Protein AF-A0A4Y8CX91-F1 (afdb_monomer_lite)

Sequence (106 aa):
MASKSNPNVPQKKRKIANRAKTQRKNAINKITKNPRGTRASTVLHPTSGPLAPLSGKKARKVQKAQNCARQRALEQAMKEGDVNMTEAAETILKAVNEEMEVDRVA

Radius of gyration: 35.28 Å; chains: 1; bounding box: 80×20×97 Å

Foldseek 3Di:
DPPPPDPPDDDPVVVVVVVVVVVVVCVVVVPDPDQPPPPPDPDDDPPVGNPDDDDPVVVVVVVVVVVVVVVVVVVVVVVVVPPPPCVVVVVVVVVVVVVVVVVVVD

pLDDT: mean 72.18, std 15.15, range [43.56, 97.31]

Secondary structure (DSSP, 8-state):
------TTSPPHHHHHHHHHHHHHHHHHTT--SS-TT-S--SS---TT-TTSPPPHHHHHHHHHHHHHHHHHHHHHHHHHH---THHHHHHHHHHHHHHHHHTT--

Structure (mmCIF, N/CA/C/O backbone):
data_AF-A0A4Y8CX91-F1
#
_entry.id   AF-A0A4Y8CX91-F1
#
loop_
_atom_site.group_PDB
_atom_site.id
_atom_site.type_symbol
_atom_site.label_atom_id
_atom_site.label_alt_id
_atom_site.label_comp_id
_atom_site.label_asym_id
_atom_site.label_entity_id
_atom_site.label_seq_id
_atom_site.pdbx_PDB_ins_code
_atom_site.Cartn_x
_atom_site.Cartn_y
_atom_site.Cartn_z
_atom_site.occupancy
_atom_site.B_iso_or_equiv
_atom_site.auth_seq_id
_atom_site.auth_comp_id
_atom_site.auth_asym_id
_atom_site.auth_atom_id
_atom_site.pdbx_PDB_model_num
ATOM 1 N N . MET A 1 1 ? -49.644 0.771 23.846 1.00 50.50 1 MET A N 1
ATOM 2 C CA . MET A 1 1 ? -48.305 0.418 24.380 1.00 50.50 1 MET A CA 1
ATOM 3 C C . MET A 1 1 ? -47.605 -0.479 23.373 1.00 50.50 1 MET A C 1
ATOM 5 O O . MET A 1 1 ? -48.145 -1.530 23.068 1.00 50.50 1 MET A O 1
ATOM 9 N N . ALA A 1 2 ? -46.449 -0.085 22.829 1.00 53.16 2 ALA A N 1
ATOM 10 C CA . ALA A 1 2 ? -45.662 -1.003 22.002 1.00 53.16 2 ALA A CA 1
ATOM 11 C C . ALA A 1 2 ? -45.217 -2.185 22.877 1.00 53.16 2 ALA A C 1
ATOM 13 O O . ALA A 1 2 ? -44.628 -1.961 23.940 1.00 53.16 2 ALA A O 1
ATOM 14 N N . SER A 1 3 ? -45.529 -3.415 22.463 1.00 57.53 3 SER A N 1
ATOM 15 C CA . SER A 1 3 ? -45.089 -4.625 23.154 1.00 57.53 3 SER A CA 1
ATOM 16 C C . SER A 1 3 ? -43.564 -4.584 23.257 1.00 57.53 3 SER A C 1
ATOM 18 O O . SER A 1 3 ? -42.836 -4.555 22.262 1.00 57.53 3 SER A O 1
ATOM 20 N N . LYS A 1 4 ? -43.051 -4.465 24.485 1.00 62.62 4 LYS A N 1
ATOM 21 C CA . LYS A 1 4 ? -41.609 -4.476 24.724 1.00 62.62 4 LYS A CA 1
ATOM 22 C C . LYS A 1 4 ? -41.139 -5.893 24.413 1.00 62.62 4 LYS A C 1
ATOM 24 O O . LYS A 1 4 ? -41.340 -6.793 25.219 1.00 62.62 4 LYS A O 1
ATOM 29 N N . SER A 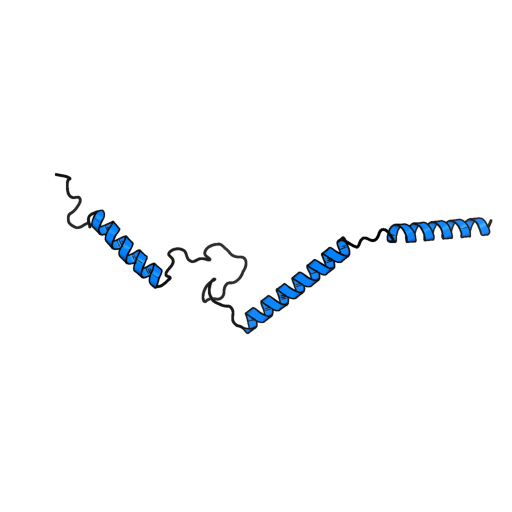1 5 ? -40.553 -6.092 23.231 1.00 67.75 5 SER A N 1
ATOM 30 C CA . SER A 1 5 ? -39.832 -7.322 22.897 1.00 67.75 5 SER A CA 1
ATOM 31 C C . SER A 1 5 ? -38.926 -7.703 24.068 1.00 67.75 5 SER A C 1
ATOM 33 O O . SER A 1 5 ? -38.258 -6.804 24.579 1.00 67.75 5 SER A O 1
ATOM 35 N N . ASN A 1 6 ? -38.926 -8.986 24.446 1.00 70.50 6 ASN A N 1
ATOM 36 C CA . ASN A 1 6 ? -38.095 -9.650 25.459 1.00 70.50 6 ASN A CA 1
ATOM 37 C C . ASN A 1 6 ? -37.319 -8.702 26.414 1.00 70.50 6 ASN A C 1
ATOM 39 O O . ASN A 1 6 ? -36.329 -8.101 25.981 1.00 70.50 6 ASN A O 1
ATOM 43 N N . PRO A 1 7 ? -37.678 -8.620 27.712 1.00 72.25 7 PRO A N 1
ATOM 44 C CA . PRO A 1 7 ? -37.017 -7.731 28.675 1.00 72.25 7 PRO A CA 1
ATOM 45 C C . PRO A 1 7 ? -35.505 -7.981 28.819 1.00 72.25 7 PRO A C 1
ATOM 47 O O . PRO A 1 7 ? -34.778 -7.081 29.239 1.00 72.25 7 PRO A O 1
ATOM 50 N N . ASN A 1 8 ? -35.015 -9.153 28.403 1.00 78.56 8 ASN A N 1
ATOM 51 C CA . ASN A 1 8 ? -33.595 -9.506 28.420 1.00 78.56 8 ASN A CA 1
ATOM 52 C C . ASN A 1 8 ? -32.801 -8.931 27.233 1.00 78.56 8 ASN A C 1
ATOM 54 O O . ASN A 1 8 ? -31.570 -8.957 27.240 1.00 78.56 8 ASN A O 1
ATOM 58 N N . VAL A 1 9 ? -33.465 -8.397 26.200 1.00 76.44 9 VAL A N 1
ATOM 59 C CA . VAL A 1 9 ? -32.797 -7.837 25.019 1.00 76.44 9 VAL A CA 1
ATOM 60 C C . VAL A 1 9 ? -32.774 -6.309 25.106 1.00 76.44 9 VAL A C 1
ATOM 62 O O . VAL A 1 9 ? -33.821 -5.668 25.219 1.00 76.44 9 VAL A O 1
ATOM 65 N N . PRO A 1 10 ? -31.597 -5.667 24.983 1.00 79.81 10 PRO A N 1
ATOM 66 C CA . PRO A 1 10 ? -31.509 -4.215 24.982 1.00 79.81 10 PRO A CA 1
ATOM 67 C C . PRO A 1 10 ? -32.369 -3.592 23.880 1.00 79.81 10 PRO A C 1
ATOM 69 O O . PRO A 1 10 ? -32.298 -3.990 22.713 1.00 79.81 10 PRO A O 1
ATOM 72 N N . GLN A 1 11 ? -33.114 -2.546 24.236 1.00 82.94 11 GLN A N 1
ATOM 73 C CA . GLN A 1 11 ? -33.903 -1.762 23.286 1.00 82.94 11 GLN A CA 1
ATOM 74 C C . GLN A 1 11 ? -33.033 -1.199 22.147 1.00 82.94 11 GLN A C 1
ATOM 76 O O . GLN A 1 11 ? -31.852 -0.895 22.340 1.00 82.94 11 GLN A O 1
ATOM 81 N N . LYS A 1 12 ? -33.632 -0.972 20.967 1.00 82.69 12 LYS A N 1
ATOM 82 C CA . LYS A 1 12 ? -32.946 -0.444 19.766 1.00 82.69 12 LYS A CA 1
ATOM 83 C C . LYS A 1 12 ? -32.119 0.817 20.057 1.00 82.69 12 LYS A C 1
ATOM 85 O O . LYS A 1 12 ? -30.968 0.899 19.635 1.00 82.69 12 LYS A O 1
ATOM 90 N N . LYS A 1 13 ? -32.654 1.749 20.857 1.00 84.12 13 LYS A N 1
ATOM 91 C CA . LYS A 1 13 ? -31.949 2.972 21.294 1.00 84.12 13 LYS A CA 1
ATOM 92 C C . LYS A 1 13 ? -30.649 2.654 22.051 1.00 84.12 13 LYS A C 1
ATOM 94 O O . LYS A 1 13 ? -29.601 3.226 21.760 1.00 84.12 13 LYS A O 1
ATOM 99 N N . ARG A 1 14 ? -30.689 1.673 22.961 1.00 83.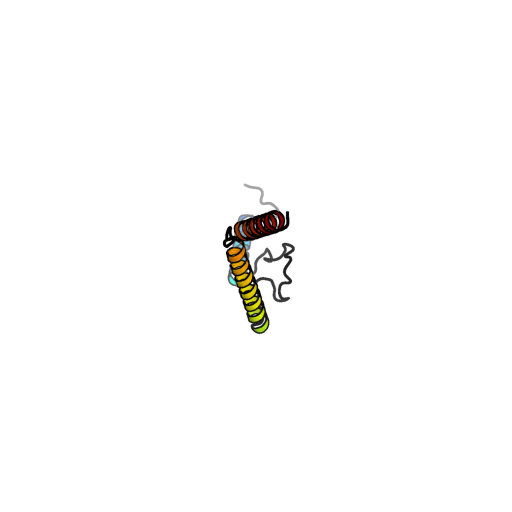31 14 ARG A N 1
ATOM 100 C CA . ARG A 1 14 ? -29.529 1.216 23.746 1.00 83.31 1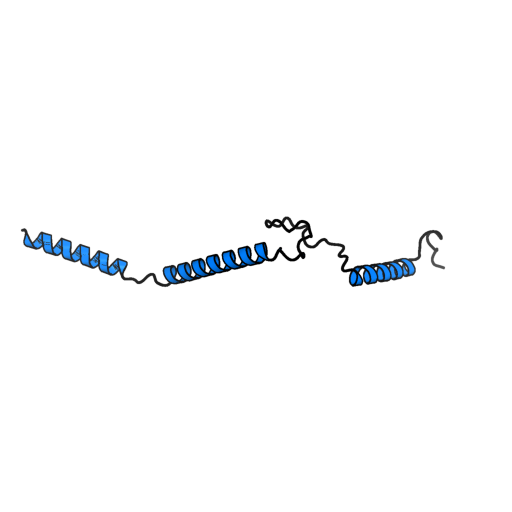4 ARG A CA 1
ATOM 101 C C . ARG A 1 14 ? -28.499 0.498 22.866 1.00 83.31 14 ARG A C 1
ATOM 103 O O . ARG A 1 14 ? -27.303 0.729 23.026 1.00 83.31 14 ARG A O 1
ATOM 110 N N . LYS A 1 15 ? -28.944 -0.295 21.880 1.00 84.19 15 LYS A N 1
ATOM 111 C CA . LYS A 1 15 ? -28.057 -0.917 20.875 1.00 84.19 15 LYS A CA 1
ATOM 112 C C . LYS A 1 15 ? -27.312 0.130 20.038 1.00 84.19 15 LYS A C 1
ATOM 114 O O . LYS A 1 15 ? -26.106 -0.005 19.846 1.00 84.19 15 LYS A O 1
ATOM 119 N N . ILE A 1 16 ? -27.995 1.187 19.588 1.00 86.56 16 ILE A N 1
ATOM 120 C CA . ILE A 1 16 ? -27.382 2.284 18.815 1.00 86.56 16 ILE A CA 1
ATOM 121 C C . ILE A 1 16 ? -26.340 3.033 19.659 1.00 86.56 16 ILE A C 1
ATOM 123 O O . ILE A 1 16 ? -25.210 3.215 19.208 1.00 86.56 16 ILE A O 1
ATOM 127 N N . ALA A 1 17 ? -26.678 3.399 20.900 1.00 84.75 17 ALA A N 1
ATOM 128 C CA . ALA A 1 17 ? -25.753 4.086 21.804 1.00 84.75 17 ALA A CA 1
ATOM 129 C C . ALA A 1 17 ? -24.497 3.247 22.102 1.00 84.75 17 ALA A C 1
ATOM 131 O O . ALA A 1 17 ? -23.376 3.757 22.056 1.00 84.75 17 ALA A O 1
ATOM 132 N N . ASN A 1 18 ? -24.665 1.943 22.346 1.00 87.25 18 ASN A N 1
ATOM 133 C CA . ASN A 1 18 ? -23.542 1.026 22.545 1.00 87.25 18 ASN A CA 1
ATOM 134 C C . ASN A 1 18 ? -22.670 0.920 21.288 1.00 87.25 18 ASN A C 1
ATOM 136 O O . ASN A 1 18 ? -21.448 1.009 21.394 1.00 87.25 18 ASN A O 1
ATOM 140 N N . ARG A 1 19 ? -23.287 0.824 20.100 1.00 87.56 19 ARG A N 1
ATOM 141 C CA . ARG A 1 19 ? -22.572 0.795 18.815 1.00 87.56 19 ARG A CA 1
ATOM 142 C C . ARG A 1 19 ? -21.704 2.041 18.625 1.00 87.56 19 ARG A C 1
ATOM 144 O O . ARG A 1 19 ? -20.527 1.902 18.296 1.00 87.56 19 ARG A O 1
ATOM 151 N N . ALA A 1 20 ? -22.245 3.230 18.892 1.00 85.00 20 ALA A N 1
ATOM 152 C CA . ALA A 1 20 ? -21.512 4.492 18.785 1.00 85.00 20 ALA A CA 1
ATOM 153 C C . ALA A 1 20 ? -20.312 4.556 19.751 1.00 85.00 20 ALA A C 1
ATOM 155 O O . ALA A 1 20 ? -19.219 4.965 19.355 1.00 85.00 20 ALA A O 1
ATOM 156 N N . LYS A 1 21 ? -20.473 4.081 20.997 1.00 88.50 21 LYS A N 1
ATOM 157 C CA . LYS A 1 21 ? -19.370 3.990 21.973 1.00 88.50 21 LYS A CA 1
ATOM 158 C C . LYS A 1 21 ? -18.249 3.068 21.486 1.00 88.50 21 LYS A C 1
ATOM 160 O O . LYS A 1 21 ? -17.083 3.452 21.536 1.00 88.50 21 LYS A O 1
ATOM 165 N N . THR A 1 22 ? -18.586 1.881 20.978 1.00 86.62 22 THR A N 1
ATOM 166 C CA . THR A 1 22 ? -17.590 0.964 20.398 1.00 86.62 22 THR A CA 1
ATOM 167 C C . THR A 1 22 ? -16.916 1.539 19.155 1.00 86.62 22 THR A C 1
ATOM 169 O O . THR A 1 22 ? -15.708 1.400 19.009 1.00 86.62 22 THR A O 1
ATOM 172 N N . GLN A 1 23 ? -17.655 2.236 18.285 1.00 84.19 23 GLN A N 1
ATOM 173 C CA . GLN A 1 23 ? -17.080 2.884 17.104 1.00 84.19 23 GLN A CA 1
ATOM 174 C C . GLN A 1 23 ? -16.086 3.987 17.481 1.00 84.19 23 GLN A C 1
ATOM 176 O O . GLN A 1 23 ? -15.003 4.026 16.907 1.00 84.19 23 GLN A O 1
ATOM 181 N N . ARG A 1 24 ? -16.395 4.824 18.485 1.00 82.88 24 ARG A N 1
ATOM 182 C CA . ARG A 1 24 ? -15.453 5.835 18.998 1.00 82.88 24 ARG A CA 1
ATOM 183 C C . ARG A 1 24 ? -14.177 5.209 19.558 1.00 82.88 24 ARG A C 1
ATOM 185 O O . ARG A 1 24 ? -13.092 5.642 19.189 1.00 82.88 24 ARG A O 1
ATOM 192 N N . LYS A 1 25 ? -14.293 4.173 20.400 1.00 85.62 25 LYS A N 1
ATOM 193 C CA . LYS A 1 25 ? -13.123 3.460 20.948 1.00 85.62 25 LYS A CA 1
ATOM 194 C C . LYS A 1 25 ? -12.251 2.870 19.839 1.00 85.62 25 LYS A C 1
ATOM 196 O O . LYS A 1 25 ? -11.038 3.038 19.854 1.00 85.62 25 LYS A O 1
ATOM 201 N N . ASN A 1 26 ? -12.876 2.242 18.846 1.00 80.56 26 ASN A N 1
ATOM 202 C CA . ASN A 1 26 ? -12.164 1.668 17.709 1.00 80.56 26 ASN A CA 1
ATOM 203 C C . ASN A 1 26 ? -11.486 2.741 16.847 1.00 80.56 26 ASN A C 1
ATOM 205 O O . ASN A 1 26 ? -10.366 2.524 16.404 1.00 80.56 26 ASN A O 1
ATOM 209 N N . ALA A 1 27 ? -12.120 3.900 16.643 1.00 76.62 27 ALA A N 1
ATOM 210 C CA . ALA A 1 27 ? -11.531 5.012 15.898 1.00 76.62 27 ALA A CA 1
ATOM 211 C C . ALA A 1 27 ? -10.300 5.602 16.609 1.00 76.62 27 ALA A C 1
ATOM 213 O O . ALA A 1 27 ? -9.267 5.784 15.969 1.00 76.62 27 ALA A O 1
ATOM 214 N N . ILE A 1 28 ? -10.383 5.825 17.928 1.00 82.19 28 ILE A N 1
ATOM 215 C CA . ILE A 1 28 ? -9.256 6.297 18.756 1.00 82.19 28 ILE A CA 1
ATOM 216 C C . ILE A 1 28 ? -8.091 5.301 18.689 1.00 82.19 28 ILE A C 1
ATOM 218 O O . ILE A 1 28 ? -6.951 5.687 18.444 1.00 82.19 28 ILE A O 1
ATOM 222 N N . ASN A 1 29 ? -8.393 4.008 18.814 1.00 77.88 29 ASN A N 1
ATOM 223 C CA . ASN A 1 29 ? -7.394 2.938 18.787 1.00 77.88 29 ASN A CA 1
ATOM 224 C C . ASN A 1 29 ? -6.972 2.527 17.364 1.00 77.88 29 ASN A C 1
ATOM 226 O O . ASN A 1 29 ? -6.212 1.575 17.208 1.00 77.88 29 ASN A O 1
ATOM 230 N N . LYS A 1 30 ? -7.479 3.201 16.320 1.00 74.00 30 LYS A N 1
ATOM 231 C CA . LYS A 1 30 ? -7.238 2.883 14.898 1.00 74.00 30 LYS A CA 1
ATOM 232 C C . LYS A 1 30 ? -7.557 1.422 14.518 1.00 74.00 30 LYS A C 1
ATOM 234 O O . LYS A 1 30 ? -6.995 0.884 13.568 1.00 74.00 30 LYS A O 1
ATOM 239 N N . ILE A 1 31 ? -8.490 0.785 15.226 1.00 68.31 31 ILE A N 1
ATOM 240 C CA . ILE A 1 31 ? -8.951 -0.588 14.984 1.00 68.31 31 ILE A CA 1
ATOM 241 C C . ILE A 1 31 ? -9.993 -0.555 13.857 1.00 68.31 31 ILE A C 1
ATOM 243 O O . ILE A 1 31 ? -11.142 -0.154 14.061 1.00 68.31 31 ILE A O 1
ATOM 247 N N . THR A 1 32 ? -9.612 -0.970 12.648 1.00 69.44 32 THR A N 1
ATOM 248 C CA . THR A 1 32 ? -10.505 -1.003 11.479 1.00 69.44 32 THR A CA 1
ATOM 249 C C . THR A 1 32 ? -11.149 -2.383 11.322 1.00 69.44 32 THR A C 1
ATOM 251 O O . THR A 1 32 ? -10.460 -3.396 11.321 1.00 69.44 32 THR A O 1
ATOM 254 N N . LYS A 1 33 ? -12.482 -2.450 11.152 1.00 65.44 33 LYS A N 1
ATOM 255 C CA . LYS A 1 33 ? -13.196 -3.727 10.911 1.00 65.44 33 LYS A CA 1
ATOM 256 C C . LYS A 1 33 ? -12.836 -4.402 9.586 1.00 65.44 33 LYS A C 1
ATOM 258 O O . LYS A 1 33 ? -12.961 -5.615 9.483 1.00 65.44 33 LYS A O 1
ATOM 263 N N . ASN A 1 34 ? -12.370 -3.628 8.611 1.00 50.72 34 ASN A N 1
ATOM 264 C CA . ASN A 1 34 ? -11.715 -4.172 7.434 1.00 50.72 34 ASN A CA 1
ATOM 265 C C . ASN A 1 34 ? -10.212 -4.095 7.692 1.00 50.72 34 ASN A C 1
ATOM 267 O O . ASN A 1 34 ? -9.703 -2.977 7.841 1.00 50.72 34 ASN A O 1
ATOM 271 N N . PRO A 1 35 ? -9.478 -5.215 7.726 1.00 53.75 35 PRO A N 1
ATOM 272 C CA . PRO A 1 35 ? -8.055 -5.143 7.469 1.00 53.75 35 PRO A CA 1
ATOM 273 C C . PRO A 1 35 ? -7.933 -4.553 6.063 1.00 53.75 35 PRO A C 1
ATOM 275 O O . PRO A 1 35 ? -8.361 -5.165 5.083 1.00 53.75 35 PRO A O 1
ATOM 278 N N . ARG A 1 36 ? -7.406 -3.331 5.929 1.00 49.12 36 ARG A N 1
ATOM 279 C CA . ARG A 1 36 ? -6.864 -2.918 4.627 1.00 49.12 36 ARG A CA 1
ATOM 280 C C . ARG A 1 36 ? -5.864 -4.021 4.265 1.00 49.12 36 ARG A C 1
ATOM 282 O O . ARG A 1 36 ? -5.032 -4.296 5.112 1.00 49.12 36 ARG A O 1
ATOM 289 N N . GLY A 1 37 ? -6.007 -4.708 3.127 1.00 51.69 37 GLY A N 1
ATOM 290 C CA . GLY A 1 37 ? -5.141 -5.843 2.748 1.00 51.69 37 GLY A CA 1
ATOM 291 C C . GLY A 1 37 ? -5.788 -7.232 2.621 1.00 51.69 37 GLY A C 1
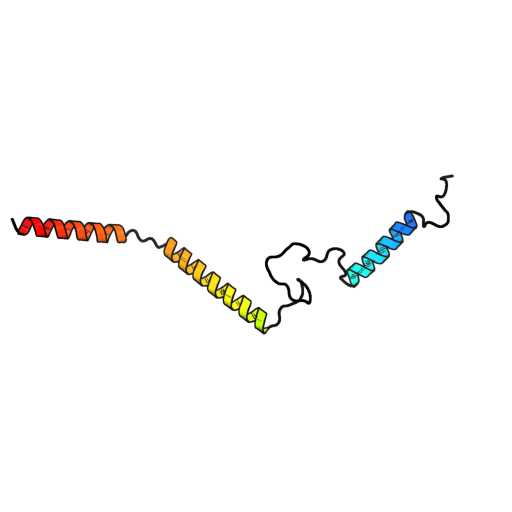ATOM 292 O O . GLY A 1 37 ? -5.070 -8.177 2.332 1.00 51.69 37 GLY A O 1
ATOM 293 N N . THR A 1 38 ? -7.109 -7.396 2.777 1.00 48.31 38 THR A N 1
ATOM 294 C CA . THR A 1 38 ? -7.792 -8.672 2.434 1.00 48.31 38 THR A CA 1
ATOM 295 C C . THR A 1 38 ? -8.008 -8.880 0.933 1.00 48.31 38 THR A C 1
ATOM 297 O O . THR A 1 38 ? -8.447 -9.947 0.513 1.00 48.31 38 THR A O 1
ATOM 300 N N . ARG A 1 39 ? -7.698 -7.880 0.099 1.00 50.62 39 ARG A N 1
ATOM 301 C CA . ARG A 1 39 ? -7.560 -8.090 -1.344 1.00 50.62 39 ARG A CA 1
ATOM 302 C C . ARG A 1 39 ? -6.248 -8.832 -1.559 1.00 50.62 39 ARG A C 1
ATOM 304 O O . ARG A 1 39 ? -5.233 -8.356 -1.061 1.00 50.62 39 ARG A O 1
ATOM 311 N N . ALA A 1 40 ? -6.276 -9.937 -2.305 1.00 52.53 40 ALA A N 1
ATOM 312 C CA . ALA A 1 40 ? -5.074 -10.601 -2.797 1.00 52.53 40 ALA A CA 1
ATOM 313 C C . ALA A 1 40 ? -4.206 -9.560 -3.520 1.00 52.53 40 ALA A C 1
ATOM 315 O O . ALA A 1 40 ? -4.488 -9.171 -4.654 1.00 52.53 40 ALA A O 1
ATOM 316 N N . SER A 1 41 ? -3.223 -9.008 -2.814 1.00 55.06 41 SER A N 1
ATOM 317 C CA . SER A 1 41 ? -2.236 -8.118 -3.393 1.00 55.06 41 SER A CA 1
ATOM 318 C C . SER A 1 41 ? -1.085 -8.994 -3.860 1.00 55.06 41 SER A C 1
ATOM 320 O O . SER A 1 41 ? -0.653 -9.918 -3.176 1.00 55.06 41 SER A O 1
ATOM 322 N N . THR A 1 42 ? -0.572 -8.703 -5.047 1.00 59.28 42 THR A N 1
ATOM 323 C CA . THR A 1 42 ? 0.619 -9.360 -5.600 1.00 59.28 42 THR A CA 1
ATOM 324 C C . THR A 1 42 ? 1.896 -9.011 -4.825 1.00 59.28 42 THR A C 1
ATOM 326 O O . THR A 1 42 ? 2.971 -9.514 -5.137 1.00 59.28 42 THR A O 1
ATOM 329 N N . VAL A 1 43 ? 1.802 -8.142 -3.813 1.00 61.34 43 VAL A N 1
ATOM 330 C CA . VAL A 1 43 ? 2.934 -7.611 -3.059 1.00 61.34 43 VAL A CA 1
ATOM 331 C C . VAL A 1 43 ? 2.898 -8.163 -1.638 1.00 61.34 43 VAL A C 1
ATOM 333 O O . VAL A 1 43 ? 2.000 -7.846 -0.861 1.00 61.34 43 VAL A O 1
ATOM 336 N N . LEU A 1 44 ? 3.921 -8.947 -1.283 1.00 61.41 44 LEU A N 1
ATOM 337 C CA . LEU A 1 44 ? 4.135 -9.464 0.069 1.00 61.41 44 LEU A CA 1
ATOM 338 C C . LEU A 1 44 ? 4.280 -8.293 1.059 1.00 61.41 44 LEU A C 1
ATOM 340 O O . LEU A 1 44 ? 5.340 -7.657 1.158 1.00 61.41 44 LEU A O 1
ATOM 344 N N . HIS A 1 45 ? 3.200 -7.983 1.775 1.00 64.00 45 HIS A N 1
ATOM 345 C CA . HIS A 1 45 ? 3.221 -7.002 2.853 1.00 64.00 45 HIS A CA 1
ATOM 346 C C . HIS A 1 45 ? 4.108 -7.515 3.996 1.00 64.00 45 HIS A C 1
ATOM 348 O O . HIS A 1 45 ? 4.210 -8.728 4.199 1.00 64.00 45 HIS A O 1
ATOM 354 N N . PRO A 1 46 ? 4.790 -6.628 4.743 1.00 68.00 46 PRO A N 1
ATOM 355 C CA . PRO A 1 46 ? 5.484 -7.065 5.946 1.00 68.00 46 PRO A CA 1
ATOM 356 C C . PRO A 1 46 ? 4.480 -7.726 6.904 1.00 68.00 46 PRO A C 1
ATOM 358 O O . PRO A 1 46 ? 3.298 -7.382 6.914 1.00 68.00 46 PRO A O 1
ATOM 361 N N . THR A 1 47 ? 4.950 -8.669 7.719 1.00 68.75 47 THR A N 1
ATOM 362 C CA . THR A 1 47 ? 4.120 -9.405 8.695 1.00 68.75 47 THR A CA 1
ATOM 363 C C . THR A 1 47 ? 3.429 -8.483 9.707 1.00 68.75 47 THR A C 1
ATOM 365 O O . THR A 1 47 ? 2.412 -8.849 10.283 1.00 68.75 47 THR A O 1
ATOM 368 N N . SER A 1 48 ? 3.940 -7.258 9.873 1.00 67.56 48 SER A N 1
ATOM 369 C CA . SER A 1 48 ? 3.351 -6.154 10.640 1.00 67.56 48 SER A CA 1
ATOM 370 C C . SER A 1 48 ? 2.139 -5.482 9.972 1.00 67.56 48 SER A C 1
ATOM 372 O O . SER A 1 48 ? 1.536 -4.580 10.552 1.00 67.56 48 SER A O 1
ATOM 374 N N . GLY A 1 49 ? 1.754 -5.922 8.774 1.00 69.75 49 GLY A N 1
ATOM 375 C CA . GLY A 1 49 ? 0.573 -5.471 8.052 1.00 69.75 49 GLY A CA 1
ATOM 376 C C . GLY A 1 49 ? 0.873 -4.473 6.926 1.00 69.75 49 GLY A C 1
ATOM 377 O O . GLY A 1 49 ? 1.976 -3.949 6.791 1.00 69.75 49 GLY A O 1
ATOM 378 N N . PRO A 1 50 ? -0.122 -4.167 6.085 1.00 72.31 50 PRO A N 1
ATOM 379 C CA . PRO A 1 50 ? 0.083 -3.416 4.844 1.00 72.31 50 PRO A CA 1
ATOM 380 C C . PRO A 1 50 ? 0.340 -1.921 5.030 1.00 72.31 50 PRO A C 1
ATOM 382 O O . PRO A 1 50 ? 0.859 -1.283 4.120 1.00 72.31 50 PRO A O 1
ATOM 385 N N . LEU A 1 51 ? -0.018 -1.362 6.187 1.00 69.31 51 LEU A N 1
ATOM 386 C CA . LEU A 1 51 ? 0.294 0.024 6.551 1.00 69.31 51 LEU A CA 1
ATOM 387 C C . LEU A 1 51 ? 1.600 0.145 7.339 1.00 69.31 51 LEU A C 1
ATOM 389 O O . LEU A 1 51 ? 1.985 1.253 7.710 1.00 69.31 51 LEU A O 1
ATOM 393 N N . ALA A 1 52 ? 2.259 -0.974 7.643 1.00 77.69 52 ALA A N 1
ATOM 394 C CA . ALA A 1 52 ? 3.488 -0.923 8.404 1.00 77.69 52 ALA A CA 1
ATOM 395 C C . ALA A 1 52 ? 4.633 -0.386 7.533 1.00 77.69 52 ALA A C 1
ATOM 397 O O . ALA A 1 52 ? 4.780 -0.799 6.376 1.00 77.69 52 ALA A O 1
ATOM 398 N N . PRO A 1 53 ? 5.465 0.520 8.075 1.00 78.62 53 PRO A N 1
ATOM 399 C CA . PRO A 1 53 ? 6.611 1.032 7.347 1.00 78.62 53 PRO A CA 1
ATOM 400 C C . PRO A 1 53 ? 7.584 -0.107 7.031 1.00 78.62 53 PRO A C 1
ATOM 402 O O . PRO A 1 53 ? 7.851 -0.985 7.856 1.00 78.62 53 PRO A O 1
ATOM 405 N N . LEU A 1 54 ? 8.136 -0.090 5.817 1.00 80.75 54 LEU A N 1
ATOM 406 C CA . LEU A 1 54 ? 9.213 -1.003 5.452 1.00 80.75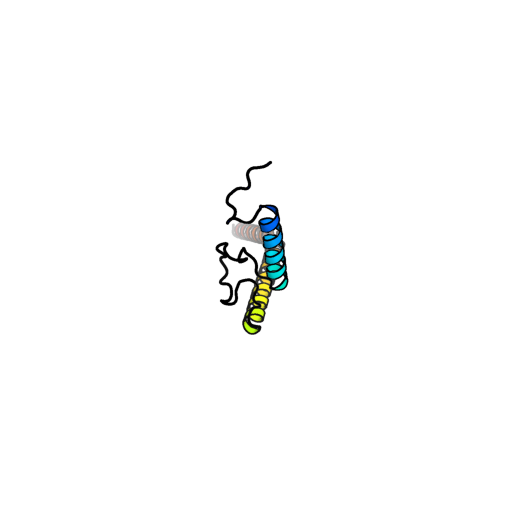 54 LEU A CA 1
ATOM 407 C C . LEU A 1 54 ? 10.462 -0.678 6.276 1.00 80.75 54 LEU A C 1
ATOM 409 O O . LEU A 1 54 ? 10.757 0.485 6.546 1.00 80.75 54 LEU A O 1
ATOM 413 N N . SER A 1 55 ? 11.250 -1.705 6.605 1.00 85.88 55 SER A N 1
ATOM 414 C CA . SER A 1 55 ? 12.593 -1.504 7.160 1.00 85.88 55 SER A CA 1
ATOM 415 C C . SER A 1 55 ? 13.393 -0.551 6.267 1.00 85.88 55 SER A C 1
ATOM 417 O O . SER A 1 55 ? 13.369 -0.691 5.042 1.00 85.88 55 SER A O 1
ATOM 419 N N . GLY A 1 56 ? 14.142 0.384 6.860 1.00 88.56 56 GLY A N 1
ATOM 420 C CA . GLY A 1 56 ? 14.861 1.426 6.117 1.00 88.56 56 GLY A CA 1
ATOM 421 C C . GLY A 1 56 ? 15.773 0.881 5.010 1.00 88.56 56 GLY A C 1
ATOM 422 O O . GLY A 1 56 ? 15.822 1.441 3.916 1.00 88.56 56 GLY A O 1
ATOM 423 N N . LYS A 1 57 ? 16.423 -0.273 5.230 1.00 91.81 57 LYS A N 1
ATOM 424 C CA . LYS A 1 57 ? 17.221 -0.954 4.191 1.00 91.81 57 LYS A CA 1
ATOM 425 C C . LYS A 1 57 ? 16.360 -1.377 2.994 1.00 91.81 57 LYS A C 1
ATOM 427 O O . LYS A 1 57 ? 16.759 -1.186 1.848 1.00 91.81 57 LYS A O 1
ATOM 432 N N . LYS A 1 58 ? 15.174 -1.938 3.252 1.00 86.69 58 LYS A N 1
ATOM 433 C CA . LYS A 1 58 ? 14.228 -2.369 2.211 1.00 86.69 58 LYS A CA 1
ATOM 434 C C . LYS A 1 58 ? 13.619 -1.166 1.491 1.00 86.69 58 LYS A C 1
ATOM 436 O O . LYS A 1 58 ? 13.547 -1.189 0.269 1.00 86.69 58 LYS A O 1
ATOM 441 N N . ALA A 1 59 ? 13.275 -0.100 2.214 1.00 88.62 59 ALA A N 1
ATOM 442 C CA . ALA A 1 59 ? 12.775 1.142 1.626 1.00 88.62 59 ALA A CA 1
ATOM 443 C C . ALA A 1 59 ? 13.777 1.748 0.625 1.00 88.62 59 ALA A C 1
ATOM 445 O O . ALA A 1 59 ? 13.414 2.018 -0.517 1.00 88.62 59 ALA A O 1
ATOM 446 N N . ARG A 1 60 ? 15.062 1.847 1.003 1.00 94.12 60 ARG A N 1
ATOM 447 C CA . ARG A 1 60 ? 16.133 2.324 0.105 1.00 94.12 60 ARG A CA 1
ATOM 448 C C . ARG A 1 60 ? 16.278 1.457 -1.150 1.00 94.12 60 ARG A C 1
ATOM 450 O O . ARG A 1 60 ? 16.433 1.987 -2.246 1.00 94.12 60 ARG A O 1
ATOM 457 N N . LYS A 1 61 ? 16.199 0.126 -1.014 1.00 94.62 61 LYS A N 1
ATOM 458 C CA . LYS A 1 61 ? 16.264 -0.802 -2.160 1.00 94.62 61 LYS A CA 1
ATOM 459 C C . LYS A 1 61 ? 15.084 -0.621 -3.116 1.00 94.62 61 LYS A C 1
ATOM 461 O O . LYS A 1 61 ? 15.294 -0.577 -4.324 1.00 94.62 61 LYS A O 1
ATOM 466 N N . VAL A 1 62 ? 13.870 -0.483 -2.582 1.00 91.50 62 VAL A N 1
ATOM 467 C CA . VAL A 1 62 ? 12.659 -0.254 -3.386 1.00 91.50 62 VAL A CA 1
ATOM 468 C C . VAL A 1 62 ? 12.754 1.074 -4.135 1.00 91.50 62 VAL A C 1
ATOM 470 O O . VAL A 1 62 ? 12.525 1.105 -5.340 1.00 91.50 62 VAL A O 1
ATOM 473 N N . GLN A 1 63 ? 13.174 2.145 -3.460 1.00 92.69 63 GLN A N 1
ATOM 47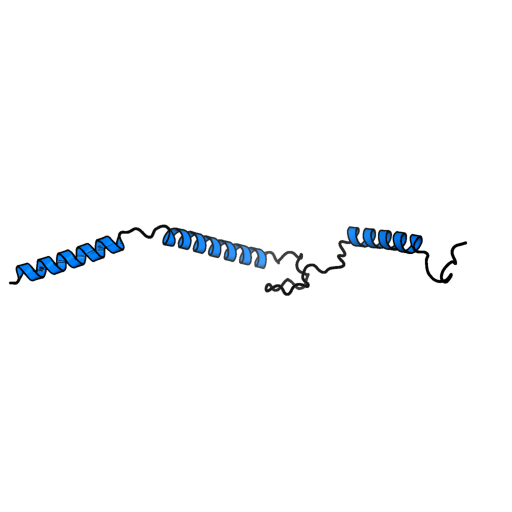4 C CA . GLN A 1 63 ? 13.355 3.455 -4.086 1.00 92.69 63 GLN A CA 1
ATOM 475 C C . GLN A 1 63 ? 14.407 3.414 -5.207 1.00 92.69 63 GLN A C 1
ATOM 477 O O . GLN A 1 63 ? 14.172 3.947 -6.290 1.00 92.69 63 GLN A O 1
ATOM 482 N N . LYS A 1 64 ? 15.543 2.733 -4.986 1.00 97.31 64 LYS A N 1
ATOM 483 C CA . LYS A 1 64 ? 16.579 2.555 -6.015 1.00 97.31 64 LYS A CA 1
ATOM 484 C C . LYS A 1 64 ? 16.032 1.817 -7.240 1.00 97.31 64 LYS A C 1
ATOM 486 O O . LYS A 1 64 ? 16.231 2.277 -8.358 1.00 97.31 64 LYS A O 1
ATOM 491 N N . ALA A 1 65 ? 15.309 0.716 -7.033 1.00 94.62 65 ALA A N 1
ATOM 492 C CA . ALA A 1 65 ? 14.707 -0.052 -8.122 1.00 94.62 65 ALA A CA 1
ATOM 493 C C . ALA A 1 65 ? 13.690 0.778 -8.927 1.00 94.62 65 ALA A C 1
ATOM 495 O O . ALA A 1 65 ? 13.731 0.770 -10.155 1.00 94.62 65 ALA A O 1
ATOM 496 N N . GLN A 1 66 ? 12.829 1.541 -8.246 1.00 93.56 66 GLN A N 1
ATOM 497 C CA . GLN A 1 66 ? 11.866 2.440 -8.890 1.00 93.56 66 GLN A CA 1
ATOM 498 C C . GLN A 1 66 ? 12.554 3.529 -9.719 1.00 93.56 66 GLN A C 1
ATOM 500 O O . GLN A 1 66 ? 12.114 3.824 -10.827 1.00 93.56 66 GLN A O 1
ATOM 505 N N . ASN A 1 67 ? 13.644 4.110 -9.212 1.00 96.81 67 ASN A N 1
ATOM 506 C CA . ASN A 1 67 ? 14.405 5.118 -9.947 1.00 96.81 67 ASN A CA 1
ATOM 507 C C . ASN A 1 67 ? 15.055 4.537 -11.209 1.00 96.81 67 ASN A C 1
ATOM 509 O O . ASN A 1 67 ? 14.932 5.143 -12.268 1.00 96.81 67 ASN A O 1
ATOM 513 N N . CYS A 1 68 ? 15.669 3.353 -11.126 1.00 97.19 68 CYS A N 1
ATOM 514 C CA . CYS A 1 68 ? 16.239 2.685 -12.299 1.00 97.19 68 CYS A CA 1
ATOM 515 C C . CYS A 1 68 ? 15.170 2.316 -13.339 1.00 97.19 68 CYS A C 1
ATOM 517 O O . CYS A 1 68 ? 15.414 2.438 -14.534 1.00 97.19 68 CYS A O 1
ATOM 519 N N . ALA A 1 69 ? 13.988 1.871 -12.902 1.00 94.81 69 ALA A N 1
ATOM 520 C CA . ALA A 1 69 ? 12.877 1.592 -13.809 1.00 94.81 69 ALA A CA 1
ATOM 521 C C . ALA A 1 69 ? 12.381 2.869 -14.504 1.00 94.81 69 ALA A C 1
ATOM 523 O O . ALA A 1 69 ? 12.126 2.851 -15.703 1.00 94.81 69 ALA A O 1
ATOM 524 N N . ARG A 1 70 ? 12.307 3.990 -13.773 1.00 94.81 70 ARG A N 1
ATOM 525 C CA . ARG A 1 70 ? 11.936 5.294 -14.337 1.00 94.81 70 ARG A CA 1
ATOM 526 C C . ARG A 1 70 ? 12.955 5.784 -15.365 1.00 94.81 70 ARG A C 1
ATOM 528 O O . ARG A 1 70 ? 12.547 6.258 -16.412 1.00 94.81 70 ARG A O 1
ATOM 535 N N . GLN A 1 71 ? 14.252 5.648 -15.082 1.00 94.56 71 GLN A N 1
ATOM 536 C CA . GLN A 1 71 ? 15.316 5.994 -16.032 1.00 94.56 71 GLN A CA 1
ATOM 537 C C . GLN A 1 71 ? 15.202 5.170 -17.313 1.00 94.56 71 GLN A C 1
ATOM 539 O O . GLN A 1 71 ? 15.130 5.752 -18.384 1.00 94.56 71 GLN A O 1
ATOM 544 N N . ARG A 1 72 ? 15.056 3.843 -17.202 1.00 93.75 72 ARG A N 1
ATOM 545 C CA . ARG A 1 72 ? 14.846 2.979 -18.373 1.00 93.75 72 ARG A CA 1
ATOM 546 C C . ARG A 1 72 ? 13.601 3.350 -19.170 1.00 93.75 72 ARG A C 1
ATOM 548 O O . ARG A 1 72 ? 13.656 3.347 -20.388 1.00 93.75 72 ARG A O 1
ATOM 555 N N . ALA A 1 73 ? 12.499 3.679 -18.500 1.00 91.38 73 ALA A N 1
ATOM 556 C CA . ALA A 1 73 ? 11.278 4.105 -19.178 1.00 91.38 73 ALA A CA 1
ATOM 557 C C . ALA A 1 73 ? 11.466 5.434 -19.927 1.00 91.38 73 ALA A C 1
ATOM 559 O O . ALA A 1 73 ? 10.957 5.579 -21.030 1.00 91.38 73 ALA A O 1
ATOM 560 N N . LEU A 1 74 ? 12.213 6.385 -19.356 1.00 89.94 74 LEU A N 1
ATOM 561 C CA . LEU A 1 74 ? 12.550 7.644 -20.026 1.00 89.94 74 LEU A CA 1
ATOM 562 C C . LEU A 1 74 ? 13.515 7.429 -21.196 1.00 89.94 74 LEU A C 1
ATOM 564 O O . LEU A 1 74 ? 13.290 7.984 -22.260 1.00 89.94 74 LEU A O 1
ATOM 568 N N . GLU A 1 75 ? 14.548 6.603 -21.027 1.00 87.69 75 GLU A N 1
ATOM 569 C CA . GLU A 1 75 ? 15.479 6.232 -22.100 1.00 87.69 75 GLU A CA 1
ATOM 570 C C . GLU A 1 75 ? 14.765 5.508 -23.243 1.00 87.69 75 GLU A C 1
ATOM 572 O O . GLU A 1 75 ? 15.051 5.761 -24.407 1.00 87.69 75 GLU A O 1
ATOM 577 N N . GLN A 1 76 ? 13.823 4.622 -22.919 1.00 87.25 76 GLN A N 1
ATOM 578 C CA . GLN A 1 76 ? 13.002 3.933 -23.906 1.00 87.25 76 GLN A CA 1
ATOM 579 C C . GLN A 1 76 ? 12.057 4.905 -24.616 1.00 87.25 76 GLN A C 1
ATOM 581 O O . GLN A 1 76 ? 12.007 4.892 -25.837 1.00 87.25 76 GLN A O 1
ATOM 586 N N . ALA A 1 77 ? 11.384 5.795 -23.882 1.00 82.44 77 ALA A N 1
ATOM 587 C CA . ALA A 1 77 ? 10.537 6.826 -24.477 1.00 82.44 77 ALA A CA 1
ATOM 588 C C . ALA A 1 77 ? 11.333 7.807 -25.357 1.00 82.44 77 ALA A C 1
ATOM 590 O O . ALA A 1 77 ? 10.830 8.246 -26.384 1.00 82.44 77 ALA A O 1
ATOM 591 N N . MET A 1 78 ? 12.578 8.131 -24.987 1.00 79.06 78 MET A N 1
ATOM 592 C CA . MET A 1 78 ? 13.483 8.926 -25.823 1.00 79.06 78 MET A CA 1
ATOM 593 C C . MET A 1 78 ? 13.924 8.155 -27.068 1.00 79.06 78 MET A C 1
ATOM 595 O O . MET A 1 78 ? 13.861 8.703 -28.155 1.00 79.06 78 MET A O 1
ATOM 599 N N . LYS A 1 79 ? 14.279 6.869 -26.955 1.00 75.25 79 LYS A N 1
ATOM 600 C CA . LYS A 1 79 ? 14.614 6.027 -28.118 1.00 75.25 79 LYS A CA 1
ATOM 601 C C . LYS A 1 79 ? 13.442 5.817 -29.077 1.00 75.25 79 LYS A C 1
ATOM 603 O O . LYS A 1 79 ? 13.650 5.779 -30.279 1.00 75.25 79 LYS A O 1
ATOM 608 N N . GLU A 1 80 ? 12.231 5.658 -28.553 1.00 62.16 80 GLU A N 1
ATOM 609 C CA . GLU A 1 80 ? 11.010 5.531 -29.358 1.00 62.16 80 GLU A CA 1
ATOM 610 C C . GLU A 1 80 ? 10.589 6.884 -29.966 1.00 62.16 80 GLU A C 1
ATOM 612 O O . GLU A 1 80 ? 9.966 6.905 -31.024 1.00 62.16 80 GLU A O 1
ATOM 617 N N . GLY A 1 81 ? 10.951 8.009 -29.334 1.00 57.22 81 GLY A N 1
ATOM 618 C CA . GLY A 1 81 ? 10.751 9.366 -29.857 1.00 57.22 81 GLY A CA 1
ATOM 619 C C . GLY A 1 81 ? 11.814 9.820 -30.867 1.00 57.22 81 GLY A C 1
ATOM 620 O O . GLY A 1 81 ? 11.497 10.600 -31.759 1.00 57.22 81 GLY A O 1
ATOM 621 N N . ASP A 1 82 ? 13.033 9.287 -30.770 1.00 49.16 82 ASP A N 1
ATOM 622 C CA . ASP A 1 82 ? 14.164 9.532 -31.670 1.00 49.16 82 ASP A CA 1
ATOM 623 C C . ASP A 1 82 ? 14.302 8.419 -32.726 1.00 49.16 82 ASP A C 1
ATOM 625 O O . ASP A 1 82 ? 15.415 8.010 -33.076 1.00 49.16 82 ASP A O 1
ATOM 629 N N . VAL A 1 83 ? 13.188 7.937 -33.293 1.00 54.12 83 VAL A N 1
ATOM 630 C CA . VAL A 1 83 ? 13.239 7.291 -34.617 1.00 54.12 83 VAL A CA 1
ATOM 631 C C . VAL A 1 83 ? 13.522 8.397 -35.632 1.00 54.12 83 VAL A C 1
ATOM 633 O O . VAL A 1 83 ? 12.646 8.910 -36.326 1.00 54.12 83 VAL A O 1
ATOM 636 N N . ASN A 1 84 ? 14.780 8.824 -35.657 1.00 56.19 84 ASN A N 1
ATOM 637 C CA . ASN A 1 84 ? 15.317 9.656 -36.708 1.00 56.19 84 ASN A CA 1
ATOM 638 C C . ASN A 1 84 ? 15.187 8.863 -38.009 1.00 56.19 84 ASN A C 1
ATOM 640 O O . ASN A 1 84 ? 15.660 7.734 -38.121 1.00 56.19 84 ASN A O 1
ATOM 644 N N . MET A 1 85 ? 14.542 9.477 -38.999 1.00 55.62 85 MET A N 1
ATOM 645 C CA . MET A 1 85 ? 14.297 8.969 -40.355 1.00 55.62 85 MET A CA 1
ATOM 646 C C . MET A 1 85 ? 15.596 8.766 -41.173 1.00 55.62 85 MET A C 1
ATOM 648 O O . MET A 1 85 ? 15.597 8.887 -42.395 1.00 55.62 85 MET A O 1
ATOM 652 N N . THR A 1 86 ? 16.729 8.513 -40.519 1.00 56.53 86 THR A N 1
ATOM 653 C CA . THR A 1 86 ? 18.065 8.423 -41.115 1.00 56.53 86 THR A CA 1
ATOM 654 C C . THR A 1 86 ? 18.419 7.007 -41.559 1.00 56.53 86 THR A C 1
ATOM 656 O O . THR A 1 86 ? 19.175 6.860 -42.513 1.00 56.53 86 THR A O 1
ATOM 659 N N . GLU A 1 87 ? 17.821 5.962 -40.974 1.00 54.03 87 GLU A N 1
ATOM 660 C CA . GLU A 1 87 ? 18.029 4.575 -41.439 1.00 54.03 87 GLU A CA 1
ATOM 661 C C . GLU A 1 87 ? 17.474 4.348 -42.861 1.00 54.03 87 GLU A C 1
ATOM 663 O O . GLU A 1 87 ? 18.017 3.558 -43.637 1.00 54.03 87 GLU A O 1
ATOM 668 N N . ALA A 1 88 ? 16.447 5.109 -43.257 1.00 54.69 88 ALA A N 1
ATOM 669 C CA . ALA A 1 88 ? 15.953 5.126 -44.634 1.00 54.69 88 ALA A CA 1
ATOM 670 C C . ALA A 1 88 ? 16.936 5.819 -45.600 1.00 54.69 88 ALA A C 1
ATOM 672 O O . ALA A 1 88 ? 17.076 5.401 -46.743 1.00 54.69 88 ALA A O 1
ATOM 673 N N . ALA A 1 89 ? 17.655 6.854 -45.156 1.00 55.09 89 ALA A N 1
ATOM 674 C CA . ALA A 1 89 ? 18.604 7.570 -46.010 1.00 55.09 89 ALA A CA 1
ATOM 675 C C . ALA A 1 89 ? 19.895 6.766 -46.248 1.00 55.09 89 ALA A C 1
ATOM 677 O O . ALA A 1 89 ? 20.415 6.752 -47.362 1.00 55.09 89 ALA A O 1
ATOM 678 N N . GLU A 1 90 ? 20.396 6.049 -45.237 1.00 56.91 90 GLU A N 1
ATOM 679 C CA . GLU A 1 90 ? 21.603 5.221 -45.375 1.00 56.91 90 GLU A CA 1
ATOM 680 C C . GLU A 1 90 ? 21.387 3.978 -46.248 1.00 56.91 90 GLU A C 1
ATOM 682 O O . GLU A 1 90 ? 22.303 3.549 -46.951 1.00 56.91 90 GLU A O 1
ATOM 687 N N . THR A 1 91 ? 20.182 3.405 -46.231 1.00 57.72 91 THR A N 1
ATOM 688 C CA . THR A 1 91 ? 19.825 2.269 -47.095 1.00 57.72 91 THR A CA 1
ATOM 689 C C . THR A 1 91 ? 19.666 2.696 -48.555 1.00 57.72 91 THR A C 1
ATOM 691 O O . THR A 1 91 ? 20.162 2.002 -49.440 1.00 57.72 91 THR A O 1
ATOM 694 N N . ILE A 1 92 ? 19.087 3.874 -48.817 1.00 58.69 92 ILE A N 1
ATOM 695 C CA . ILE A 1 92 ? 18.990 4.444 -50.172 1.00 58.69 92 ILE A CA 1
ATOM 696 C C . ILE A 1 92 ? 20.378 4.812 -50.722 1.00 58.69 92 ILE A C 1
ATOM 698 O O . ILE A 1 92 ? 20.683 4.502 -51.869 1.00 58.69 92 ILE A O 1
ATOM 702 N N . LEU A 1 93 ? 21.256 5.418 -49.914 1.00 59.91 93 LEU A N 1
ATOM 703 C CA . LEU A 1 93 ? 22.610 5.788 -50.354 1.00 59.91 93 LEU A CA 1
ATOM 704 C C . LEU A 1 93 ? 23.500 4.575 -50.664 1.00 59.91 93 LEU A C 1
ATOM 706 O O . LEU A 1 93 ? 24.335 4.650 -51.563 1.00 59.91 93 LEU A O 1
ATOM 710 N N . LYS A 1 94 ? 23.324 3.456 -49.950 1.00 61.84 94 LYS A N 1
ATOM 711 C CA . LYS A 1 94 ? 24.020 2.197 -50.263 1.00 61.84 94 LYS A CA 1
ATOM 712 C C . LYS A 1 94 ? 23.527 1.589 -51.574 1.00 61.84 94 LYS A C 1
ATOM 714 O O . LYS A 1 94 ? 24.359 1.239 -52.400 1.00 61.84 94 LYS A O 1
ATOM 719 N N . ALA A 1 95 ? 22.213 1.562 -51.799 1.00 60.03 95 ALA A N 1
ATOM 720 C CA . ALA A 1 95 ? 21.637 1.059 -53.047 1.00 60.03 95 ALA A CA 1
ATOM 721 C C . ALA A 1 95 ? 22.088 1.875 -54.276 1.00 60.03 95 ALA A C 1
ATOM 723 O O . ALA A 1 95 ? 22.477 1.302 -55.286 1.00 60.03 95 ALA A O 1
ATOM 724 N N . VAL A 1 96 ? 22.130 3.210 -54.169 1.00 66.75 96 VAL A N 1
ATOM 725 C CA . VAL A 1 96 ? 22.588 4.089 -55.265 1.00 66.75 96 VAL A CA 1
ATOM 726 C C . VAL A 1 96 ? 24.084 3.917 -55.561 1.00 66.75 96 VAL A C 1
ATOM 728 O O . VAL A 1 96 ? 24.497 3.984 -56.717 1.00 66.75 96 VAL A O 1
ATOM 731 N N . ASN A 1 97 ? 24.914 3.690 -54.538 1.00 61.59 97 ASN A N 1
ATOM 732 C CA . ASN A 1 97 ? 26.342 3.441 -54.747 1.00 61.59 97 ASN A CA 1
ATOM 733 C C . ASN A 1 97 ? 26.612 2.066 -55.370 1.00 61.59 97 ASN A C 1
ATOM 735 O O . ASN A 1 97 ? 27.507 1.965 -56.204 1.00 61.59 97 ASN A O 1
ATOM 739 N N . GLU A 1 98 ? 25.839 1.039 -55.007 1.00 60.88 98 GLU A N 1
ATOM 740 C CA . GLU A 1 98 ? 25.945 -0.288 -55.622 1.00 60.88 98 GLU A CA 1
ATOM 741 C C . GLU A 1 98 ? 25.540 -0.246 -57.104 1.00 60.88 98 GLU A C 1
ATOM 743 O O . GLU A 1 98 ? 26.279 -0.766 -57.933 1.00 60.88 98 GLU A O 1
ATOM 748 N N . GLU A 1 99 ? 24.459 0.454 -57.476 1.00 58.91 99 GLU A N 1
ATOM 749 C CA . GLU A 1 99 ? 24.054 0.621 -58.886 1.00 58.91 99 GLU A CA 1
ATOM 750 C C . GLU A 1 99 ? 25.116 1.354 -59.730 1.00 58.91 99 GLU A C 1
ATOM 752 O O . GLU A 1 99 ? 25.430 0.929 -60.843 1.00 58.91 99 GLU A O 1
ATOM 757 N N . MET A 1 100 ? 25.749 2.403 -59.190 1.00 58.88 100 MET A N 1
ATOM 758 C CA . MET A 1 100 ? 26.807 3.138 -59.902 1.00 58.88 100 MET A CA 1
ATOM 759 C C . MET A 1 100 ? 28.126 2.364 -60.062 1.00 58.88 100 MET A C 1
ATOM 761 O O . MET A 1 100 ? 28.947 2.740 -60.905 1.00 58.88 100 MET A O 1
ATOM 765 N N . GLU A 1 101 ? 28.376 1.324 -59.261 1.00 56.50 101 GLU A N 1
ATOM 766 C CA . GLU A 1 101 ? 29.534 0.444 -59.449 1.00 56.50 101 GLU A CA 1
ATOM 767 C C . GLU A 1 101 ? 29.303 -0.581 -60.566 1.00 56.50 101 GLU A C 1
ATOM 769 O O . GLU A 1 101 ? 30.248 -0.881 -61.297 1.00 56.50 101 GLU A O 1
ATOM 774 N N . VAL A 1 102 ? 28.070 -1.062 -60.769 1.00 57.12 102 VAL A N 1
ATOM 775 C CA . VAL A 1 102 ? 27.764 -2.032 -61.839 1.00 57.12 102 VAL A CA 1
ATOM 776 C C . VAL A 1 102 ? 27.866 -1.393 -63.230 1.00 57.12 102 VAL A C 1
ATOM 778 O O . VAL A 1 102 ? 28.446 -1.989 -64.136 1.00 57.12 102 VAL A O 1
ATOM 781 N N . ASP A 1 103 ? 27.409 -0.147 -63.384 1.00 54.00 103 ASP A N 1
ATOM 782 C CA . ASP A 1 103 ? 27.442 0.583 -64.664 1.00 54.00 103 ASP A CA 1
ATOM 783 C C . ASP A 1 103 ? 28.856 1.001 -65.114 1.00 54.00 103 ASP A C 1
ATOM 785 O O . ASP A 1 103 ? 29.066 1.361 -66.271 1.00 54.00 103 ASP A O 1
ATOM 789 N N . ARG A 1 104 ? 29.855 0.958 -64.222 1.00 56.28 104 ARG A N 1
ATOM 790 C CA . ARG A 1 104 ? 31.261 1.273 -64.547 1.00 56.28 104 ARG A CA 1
ATOM 791 C C . ARG A 1 104 ? 32.072 0.067 -65.023 1.00 56.28 104 ARG A C 1
ATOM 793 O O . ARG A 1 104 ? 33.220 0.243 -65.426 1.00 56.28 104 ARG A O 1
ATOM 800 N N . VAL A 1 105 ? 31.510 -1.138 -64.931 1.00 51.69 105 VAL A N 1
ATOM 801 C CA . VAL A 1 105 ? 32.191 -2.410 -65.231 1.00 51.69 105 VAL A CA 1
ATOM 802 C C . VAL A 1 105 ? 31.707 -3.030 -66.559 1.00 51.69 105 VAL A C 1
ATOM 804 O O . VAL A 1 105 ? 32.235 -4.062 -66.971 1.00 51.69 105 VAL A O 1
ATOM 807 N N . ALA A 1 106 ? 30.753 -2.396 -67.255 1.00 43.56 106 ALA A N 1
ATOM 808 C CA . ALA A 1 106 ? 30.218 -2.828 -68.554 1.00 43.56 106 ALA A CA 1
ATOM 809 C C . ALA A 1 106 ? 30.931 -2.193 -69.763 1.00 43.56 106 ALA A C 1
ATOM 811 O O . ALA A 1 106 ? 31.288 -0.995 -69.694 1.00 43.56 106 ALA A O 1
#

Organism: NCBI:txid38488